Protein AF-A0A8T7G0D7-F1 (afdb_monomer)

Foldseek 3Di:
DAWEWEWEDDQFKIWIWIQDPVGIDIDMAGLPDDPPPPDPDDPDPDPCPDPVNVVVVVVVVVVSVVSNVVRVVVVVVVVPPHPYYHYHYDDPDPDDPPPDPDDDPDPPPDDDDDDDDDDD

Secondary structure (DSSP, 8-state):
---EEEEEE-SSEEEEEEEETTEEEEEEEE----S----TT-SS---TT-HHHHHHHHHHHHHHHHHHHHHHHHHHHHHTT-SEEEEE-----SS------PPPS---------------

Sequence (120 aa):
MTKRIGLWIDHKRAVILTMSERGEAMQTIESGIDRHISYRGATRPRTPYSPQYQKGDDQLDKQFNGLLKKYYSEIMSHLRGADAILIFGPRRGEGGVEETPRPPEGVRSNRGHRIRRPDD

pLDDT: mean 71.84, std 21.41, range [38.25, 97.81]

Mean predicted aligned error: 16.07 Å

Nearest PDB structures (foldseek):
  8hku-assembly1_ARF1  TM=5.693E-01  e=1.803E-02  Sulfolobus acidocaldarius DSM 639
  8v9k-assembly1_z  TM=5.383E-01  e=3.681E-02  Mycobacterium tuberculosis H37Rv
  5l9w-assembly2_B  TM=8.233E-01  e=7.770E-01  Aromatoleum aromaticum EbN1
  6z1p-assembly1_Bc  TM=6.929E-01  e=6.396E-01  Tetrahymena thermophila SB210
  6f95-assembly1_A  TM=7.184E-01  e=7.282E-01  Bacillus subtilis

Radius of gyration: 28.8 Å; Cα contacts (8 Å, |Δi|>4): 108; chains: 1; bounding box: 58×61×85 Å

Structure (mmCIF, N/CA/C/O backbone):
data_AF-A0A8T7G0D7-F1
#
_entry.id   AF-A0A8T7G0D7-F1
#
loop_
_atom_site.group_PDB
_atom_site.id
_atom_site.type_symbol
_atom_site.label_atom_id
_atom_site.label_alt_id
_atom_site.label_comp_id
_atom_site.label_asym_id
_atom_site.label_entity_id
_atom_site.label_seq_id
_atom_site.pdbx_PDB_ins_code
_atom_site.Cartn_x
_atom_site.Cartn_y
_atom_site.Cartn_z
_atom_site.occupancy
_atom_site.B_iso_or_equiv
_atom_site.auth_seq_id
_atom_site.auth_comp_id
_atom_site.auth_asym_id
_atom_site.auth_atom_id
_atom_site.pdbx_PDB_model_num
ATOM 1 N N . MET A 1 1 ? -12.434 -3.936 18.765 1.00 76.19 1 MET A N 1
ATOM 2 C CA . MET A 1 1 ? -12.132 -2.634 18.138 1.00 76.19 1 MET A CA 1
ATOM 3 C C . MET A 1 1 ? -12.229 -2.827 16.648 1.00 76.19 1 MET A C 1
ATOM 5 O O . MET A 1 1 ? -11.516 -3.682 16.142 1.00 76.19 1 MET A O 1
ATOM 9 N N . THR A 1 2 ? -13.113 -2.097 15.976 1.00 89.38 2 THR A N 1
ATOM 10 C CA . THR A 1 2 ? -13.281 -2.242 14.524 1.00 89.38 2 THR A CA 1
ATOM 11 C C . THR A 1 2 ? -12.270 -1.387 13.764 1.00 89.38 2 THR A C 1
ATOM 13 O O . THR A 1 2 ? -12.263 -0.163 13.911 1.00 89.38 2 THR A O 1
ATOM 16 N N . LYS A 1 3 ? -11.443 -2.021 12.934 1.00 94.00 3 LYS A N 1
ATOM 17 C CA . LYS A 1 3 ? -10.494 -1.410 12.002 1.00 94.00 3 LYS A CA 1
ATOM 18 C C . LYS A 1 3 ? -10.973 -1.657 10.572 1.00 94.00 3 LYS A C 1
ATOM 20 O O . LYS A 1 3 ? -10.958 -2.787 10.086 1.00 94.00 3 LYS A O 1
ATOM 25 N N . ARG A 1 4 ? -11.367 -0.592 9.876 1.00 96.81 4 ARG A N 1
ATOM 26 C CA . ARG A 1 4 ? -11.765 -0.637 8.460 1.00 96.81 4 ARG A CA 1
ATOM 27 C C . ARG A 1 4 ? -10.702 0.040 7.615 1.00 96.81 4 ARG A C 1
ATOM 29 O O . ARG A 1 4 ? -10.154 1.060 8.029 1.00 96.81 4 ARG A O 1
ATOM 36 N N . ILE A 1 5 ? -10.409 -0.513 6.446 1.00 97.81 5 ILE A N 1
ATOM 37 C CA . ILE A 1 5 ? -9.416 0.058 5.537 1.00 97.81 5 ILE A CA 1
ATOM 38 C C . ILE A 1 5 ? -10.029 0.293 4.157 1.00 97.81 5 ILE A C 1
ATOM 40 O O . ILE A 1 5 ? -10.653 -0.599 3.591 1.00 97.81 5 ILE A O 1
ATOM 44 N N . GLY A 1 6 ? -9.818 1.481 3.601 1.00 97.19 6 GLY A N 1
ATOM 45 C CA . GLY A 1 6 ? -9.959 1.757 2.176 1.00 97.19 6 GLY A CA 1
ATOM 46 C C . GLY A 1 6 ? -8.592 1.718 1.498 1.00 97.19 6 GLY A C 1
ATOM 47 O O . GLY A 1 6 ? -7.654 2.358 1.964 1.00 97.19 6 GLY A O 1
ATOM 48 N N . LEU A 1 7 ? -8.474 0.981 0.401 1.00 97.19 7 LEU A N 1
ATOM 49 C CA . LEU A 1 7 ? -7.285 0.892 -0.438 1.00 97.19 7 LEU A CA 1
ATOM 50 C C . LEU A 1 7 ? -7.639 1.357 -1.852 1.00 97.19 7 LEU A C 1
ATOM 52 O O . LEU A 1 7 ? -8.333 0.646 -2.580 1.00 97.19 7 LEU A O 1
ATOM 56 N N . TRP A 1 8 ? -7.119 2.516 -2.251 1.00 96.44 8 TRP A N 1
ATOM 57 C CA . TRP A 1 8 ? -7.019 2.892 -3.659 1.00 96.44 8 TRP A CA 1
ATOM 58 C C . TRP A 1 8 ? -5.666 2.425 -4.188 1.00 96.44 8 TRP A C 1
ATOM 60 O O . TRP A 1 8 ? -4.642 2.732 -3.581 1.00 96.44 8 TRP A O 1
ATOM 70 N N . ILE A 1 9 ? -5.626 1.696 -5.298 1.00 93.31 9 ILE A N 1
ATOM 71 C CA . ILE A 1 9 ? -4.375 1.175 -5.853 1.00 93.31 9 ILE A CA 1
ATOM 72 C C . ILE A 1 9 ? -4.338 1.279 -7.375 1.00 93.31 9 ILE A C 1
ATOM 74 O O . ILE A 1 9 ? -5.312 0.964 -8.058 1.00 93.31 9 ILE A O 1
ATOM 78 N N . ASP A 1 10 ? -3.190 1.676 -7.912 1.00 88.88 10 ASP A N 1
ATOM 79 C CA . ASP A 1 10 ? -2.849 1.510 -9.321 1.00 88.88 10 ASP A CA 1
ATOM 80 C C . ASP A 1 10 ? -1.450 0.878 -9.472 1.00 88.88 10 ASP A C 1
ATOM 82 O O . ASP A 1 10 ? -0.878 0.342 -8.525 1.00 88.88 10 ASP A O 1
ATOM 86 N N . HIS A 1 11 ? -0.898 0.882 -10.687 1.00 83.00 11 HIS A N 1
ATOM 87 C CA . HIS A 1 11 ? 0.446 0.346 -10.935 1.00 83.00 11 HIS A CA 1
ATOM 88 C C . HIS A 1 11 ? 1.581 1.236 -10.413 1.00 83.00 11 HIS A C 1
ATOM 90 O O . HIS A 1 11 ? 2.722 0.786 -10.370 1.00 83.00 11 HIS A O 1
ATOM 96 N N . LYS A 1 12 ? 1.302 2.504 -10.103 1.00 86.56 12 LYS A N 1
ATOM 97 C CA . LYS A 1 12 ? 2.296 3.505 -9.718 1.00 86.56 12 LYS A CA 1
ATOM 98 C C . LYS A 1 12 ? 2.318 3.733 -8.215 1.00 86.56 12 LYS A C 1
ATOM 100 O O . LYS A 1 12 ? 3.408 3.889 -7.674 1.00 86.56 12 LYS A O 1
ATOM 105 N N . ARG A 1 13 ? 1.164 3.746 -7.553 1.00 92.81 13 ARG A N 1
ATOM 106 C CA . ARG A 1 13 ? 1.024 4.066 -6.134 1.00 92.81 13 ARG A CA 1
ATOM 107 C C . ARG A 1 13 ? -0.274 3.524 -5.539 1.00 92.81 13 ARG A C 1
ATOM 109 O O . ARG A 1 13 ? -1.262 3.275 -6.227 1.00 92.81 13 ARG A O 1
ATOM 116 N N . ALA A 1 14 ? -0.263 3.365 -4.222 1.00 96.44 14 ALA A N 1
ATOM 117 C CA . ALA A 1 14 ? -1.415 2.985 -3.420 1.00 96.44 14 ALA A CA 1
ATOM 118 C C . ALA A 1 14 ? -1.667 4.044 -2.354 1.00 96.44 14 ALA A C 1
ATOM 120 O O . ALA A 1 14 ? -0.725 4.544 -1.746 1.00 96.44 14 ALA A O 1
ATOM 121 N N . VAL A 1 15 ? -2.934 4.348 -2.102 1.00 97.12 15 VAL A N 1
ATOM 122 C CA . VAL A 1 15 ? -3.382 5.197 -1.001 1.00 97.12 15 VAL A CA 1
ATOM 123 C C . VAL A 1 15 ? -4.219 4.341 -0.061 1.00 97.12 15 VAL A C 1
ATOM 125 O O . VAL A 1 15 ? -5.193 3.713 -0.478 1.00 97.12 15 VAL A O 1
ATOM 128 N N . ILE A 1 16 ? -3.826 4.310 1.206 1.00 97.44 16 ILE A N 1
ATOM 129 C CA . ILE A 1 16 ? -4.453 3.522 2.263 1.00 97.44 16 ILE A CA 1
ATOM 130 C C . ILE A 1 16 ? -5.089 4.484 3.257 1.00 97.44 16 ILE A C 1
ATOM 132 O O . ILE A 1 16 ? -4.390 5.281 3.877 1.00 97.44 16 ILE A O 1
ATOM 136 N N . LEU A 1 17 ? -6.402 4.384 3.433 1.00 96.88 17 LEU A N 1
ATOM 137 C CA . LEU A 1 17 ? -7.171 5.069 4.465 1.00 96.88 17 LEU A CA 1
ATOM 138 C C . LEU A 1 17 ? -7.551 4.054 5.544 1.00 96.88 17 LEU A C 1
ATOM 140 O O . LEU A 1 17 ? -8.247 3.087 5.260 1.00 96.88 17 LEU A O 1
ATOM 144 N N . THR A 1 18 ? -7.119 4.264 6.781 1.00 96.25 18 THR A N 1
ATOM 145 C CA . THR A 1 18 ? -7.502 3.443 7.936 1.00 96.25 18 THR A CA 1
ATOM 146 C C . THR A 1 18 ? -8.484 4.215 8.800 1.00 96.25 18 THR A C 1
ATOM 148 O O . THR A 1 18 ? -8.170 5.318 9.233 1.00 96.25 18 THR A O 1
ATOM 151 N N . MET A 1 19 ? -9.637 3.617 9.090 1.00 94.56 19 MET A N 1
ATOM 152 C CA . MET A 1 19 ? -10.648 4.145 10.004 1.00 94.56 19 MET A CA 1
ATOM 153 C C . MET A 1 19 ? -10.744 3.241 11.234 1.00 94.56 19 MET A C 1
ATOM 155 O O . MET A 1 19 ? -10.941 2.026 11.116 1.00 94.56 19 MET A O 1
ATOM 159 N N . SER A 1 20 ? -10.607 3.832 12.417 1.00 92.12 20 SER A N 1
ATOM 160 C CA . SER A 1 20 ? -10.724 3.136 13.700 1.00 92.12 20 SER A CA 1
ATOM 161 C C . SER A 1 20 ? -11.388 4.028 14.748 1.00 92.12 20 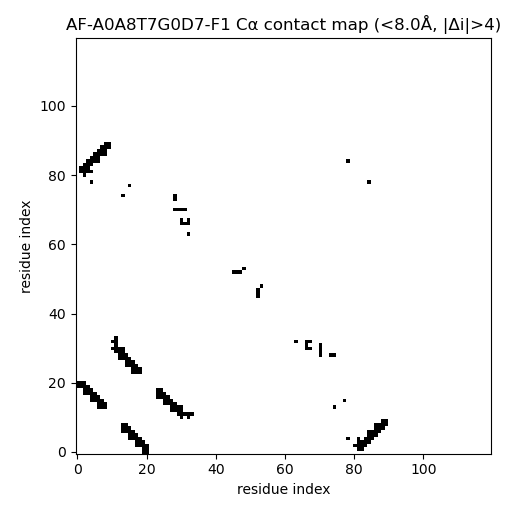SER A C 1
ATOM 163 O O . SER A 1 20 ? -11.527 5.231 14.551 1.00 92.12 20 SER A O 1
ATOM 165 N N . GLU A 1 21 ? -11.722 3.462 15.907 1.00 86.75 21 GLU A N 1
ATOM 166 C CA . GLU A 1 21 ? -12.217 4.226 17.066 1.00 86.75 21 GLU A CA 1
ATOM 167 C C . GLU A 1 21 ? -11.223 5.299 17.555 1.00 86.75 21 GLU A C 1
ATOM 169 O O . GLU A 1 21 ? -11.618 6.248 18.224 1.00 86.75 21 GLU A O 1
ATOM 174 N N . ARG A 1 22 ? -9.932 5.175 17.210 1.00 84.56 22 ARG A N 1
ATOM 175 C CA . ARG A 1 22 ? -8.883 6.155 17.544 1.00 84.56 22 ARG A CA 1
ATOM 176 C C . ARG A 1 22 ? -8.755 7.285 16.516 1.00 84.56 22 ARG A C 1
ATOM 178 O O . ARG A 1 22 ? -7.900 8.149 16.685 1.00 84.56 22 ARG A O 1
ATOM 185 N N . GLY A 1 23 ? -9.572 7.265 15.464 1.00 89.19 23 GLY A N 1
ATOM 186 C CA . GLY A 1 23 ?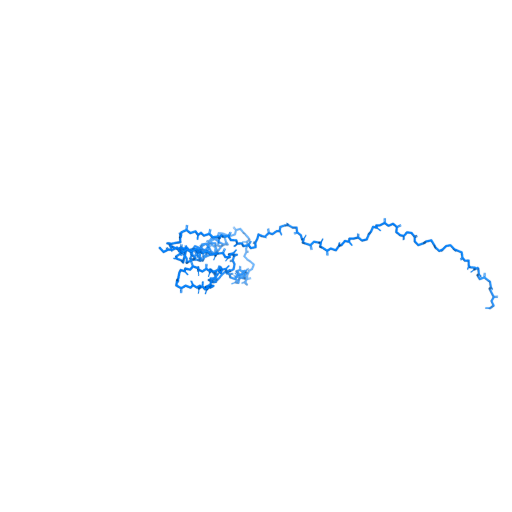 -9.551 8.230 14.370 1.00 89.19 23 GLY A CA 1
ATOM 187 C C . GLY A 1 23 ? -9.124 7.627 13.032 1.00 89.19 23 GLY A C 1
ATOM 188 O O . GLY A 1 23 ? -9.092 6.402 12.846 1.00 89.19 23 GLY A O 1
ATOM 189 N N . GLU A 1 24 ? -8.811 8.525 12.101 1.00 92.75 24 GLU A N 1
ATOM 190 C CA . GLU A 1 24 ? -8.494 8.222 10.708 1.00 92.75 24 GLU A CA 1
ATOM 191 C C . GLU A 1 24 ? -7.013 8.476 10.407 1.00 92.75 24 GLU A C 1
ATOM 193 O O . GLU A 1 24 ? -6.417 9.432 10.903 1.00 92.75 24 GLU A O 1
ATOM 198 N N . ALA A 1 25 ? -6.413 7.625 9.576 1.00 94.25 25 ALA A N 1
ATOM 199 C CA . ALA A 1 25 ? -5.044 7.790 9.098 1.00 94.25 25 ALA A CA 1
ATOM 200 C C . ALA A 1 25 ? -4.969 7.505 7.597 1.00 94.25 25 ALA A C 1
ATOM 202 O O . ALA A 1 25 ? -5.517 6.506 7.133 1.00 94.25 25 ALA A O 1
ATOM 203 N N . MET A 1 26 ? -4.257 8.349 6.849 1.00 95.62 26 MET A N 1
ATOM 204 C CA . MET A 1 26 ? -4.015 8.161 5.419 1.00 95.62 26 MET A CA 1
ATOM 205 C C . MET A 1 26 ? -2.519 8.003 5.144 1.00 95.62 26 MET A C 1
ATOM 207 O O . MET A 1 26 ? -1.701 8.757 5.668 1.00 95.62 26 MET A O 1
ATOM 211 N N . GLN A 1 27 ? -2.160 7.024 4.317 1.00 96.31 27 GLN A N 1
ATOM 212 C CA . GLN A 1 27 ? -0.784 6.733 3.914 1.00 96.31 27 GLN A CA 1
ATOM 213 C C . GLN A 1 27 ? -0.721 6.519 2.404 1.00 96.31 27 GLN A C 1
ATOM 215 O O . GLN A 1 27 ? -1.651 5.973 1.816 1.00 96.31 27 GLN A O 1
ATOM 220 N N . THR A 1 28 ? 0.377 6.938 1.777 1.00 96.88 28 THR A N 1
ATOM 221 C CA . THR A 1 28 ? 0.644 6.682 0.355 1.00 96.88 28 THR A CA 1
ATOM 222 C C . THR A 1 28 ? 1.901 5.837 0.226 1.00 96.88 28 THR A C 1
ATOM 224 O O . THR A 1 28 ? 2.909 6.141 0.858 1.00 96.88 28 THR A O 1
ATOM 227 N N . ILE A 1 29 ? 1.830 4.788 -0.587 1.00 94.75 29 ILE A N 1
ATOM 228 C CA . ILE A 1 29 ? 2.941 3.892 -0.906 1.00 94.75 29 ILE A CA 1
ATOM 229 C C . ILE A 1 29 ? 3.209 4.020 -2.401 1.00 94.75 29 ILE A C 1
ATOM 231 O O . ILE A 1 29 ? 2.334 3.729 -3.217 1.00 94.75 29 ILE A O 1
ATOM 235 N N . GLU A 1 30 ? 4.414 4.442 -2.764 1.00 93.06 30 GLU A N 1
ATOM 236 C CA . GLU A 1 30 ? 4.867 4.509 -4.154 1.00 93.06 30 GLU A CA 1
ATOM 237 C C . GLU A 1 30 ? 5.437 3.150 -4.586 1.00 93.06 30 GLU A C 1
ATOM 239 O O . GLU A 1 30 ? 6.185 2.510 -3.847 1.00 93.06 30 GLU A O 1
ATOM 244 N N . SER A 1 31 ? 5.122 2.705 -5.802 1.00 87.56 31 SER A N 1
ATOM 245 C CA . SER A 1 31 ? 5.649 1.445 -6.354 1.00 87.56 31 SER A CA 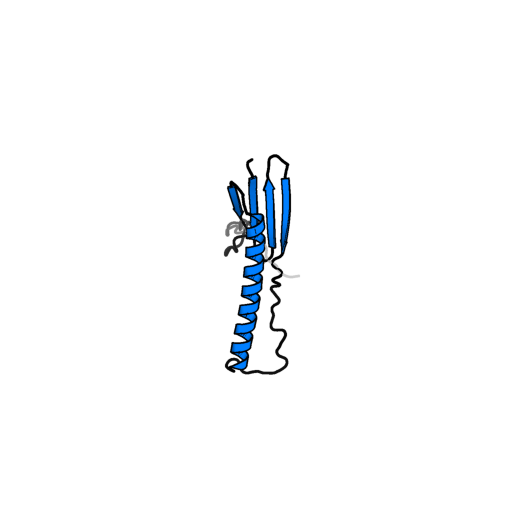1
ATOM 246 C C . SER A 1 31 ? 7.145 1.504 -6.666 1.00 87.56 31 SER A C 1
ATOM 248 O O . SER A 1 31 ? 7.802 0.468 -6.746 1.00 87.56 31 SER A O 1
ATOM 250 N N . GLY A 1 32 ? 7.681 2.710 -6.890 1.00 82.44 32 GLY A N 1
ATOM 251 C CA . GLY A 1 32 ? 9.037 2.909 -7.407 1.00 82.44 32 GLY A CA 1
ATOM 252 C C . GLY A 1 32 ? 9.230 2.404 -8.843 1.00 82.44 32 GLY A C 1
ATOM 253 O O . GLY A 1 32 ? 10.359 2.354 -9.327 1.00 82.44 32 GLY A O 1
ATOM 254 N N . ILE A 1 33 ? 8.147 2.026 -9.529 1.00 79.62 33 ILE A N 1
ATOM 255 C CA . ILE A 1 33 ? 8.165 1.553 -10.909 1.00 79.62 33 ILE A CA 1
ATOM 256 C C . ILE A 1 33 ? 7.978 2.765 -11.820 1.00 79.62 33 ILE A C 1
ATOM 258 O O . ILE A 1 33 ? 6.856 3.204 -12.086 1.00 79.62 33 ILE A O 1
ATOM 262 N N . ASP A 1 34 ? 9.084 3.319 -12.312 1.00 63.44 34 ASP A N 1
ATOM 263 C CA . ASP A 1 34 ? 9.015 4.262 -13.422 1.00 63.44 34 ASP A CA 1
ATOM 264 C C . ASP A 1 34 ? 8.756 3.483 -14.721 1.00 63.44 34 ASP A C 1
ATOM 266 O O . ASP A 1 34 ? 9.390 2.462 -14.993 1.00 63.44 34 ASP A O 1
ATOM 270 N N . ARG A 1 35 ? 7.828 3.964 -15.557 1.00 55.78 35 ARG A N 1
ATOM 271 C CA . ARG A 1 35 ? 7.586 3.372 -16.888 1.00 55.78 35 ARG A CA 1
ATOM 272 C C . ARG A 1 35 ? 8.830 3.470 -17.780 1.00 55.78 35 ARG A C 1
ATOM 274 O O . ARG A 1 35 ? 8.908 2.764 -18.778 1.00 55.78 35 ARG A O 1
ATOM 281 N N . HIS A 1 36 ? 9.795 4.313 -17.410 1.00 47.53 36 HIS A N 1
ATOM 282 C CA . HIS A 1 36 ? 11.103 4.466 -18.039 1.00 47.53 36 HIS A CA 1
ATOM 283 C C . HIS A 1 36 ? 12.131 3.392 -17.632 1.00 47.53 36 HIS A C 1
ATOM 285 O O . HIS A 1 36 ? 13.325 3.674 -17.537 1.00 47.53 36 HIS A O 1
ATOM 291 N N . ILE A 1 37 ? 11.739 2.116 -17.594 1.00 47.88 37 ILE A N 1
ATOM 292 C CA . ILE A 1 37 ? 12.680 1.034 -17.955 1.00 47.88 37 ILE A CA 1
ATOM 293 C C . ILE A 1 37 ? 12.839 1.014 -19.493 1.00 47.88 37 ILE A C 1
ATOM 295 O O . ILE A 1 37 ? 12.847 -0.021 -20.150 1.00 47.88 37 ILE A O 1
ATOM 299 N N . SER A 1 38 ? 12.929 2.200 -20.099 1.00 43.91 38 SER A N 1
ATOM 300 C CA . SER A 1 38 ? 13.254 2.390 -21.502 1.00 43.91 38 SER A CA 1
ATOM 301 C C . SER A 1 38 ? 14.741 2.131 -21.639 1.00 43.91 38 SER A C 1
ATOM 303 O O . SER A 1 38 ? 15.536 3.043 -21.435 1.00 43.91 38 SER A O 1
ATOM 305 N N . TYR A 1 39 ? 15.102 0.879 -21.922 1.00 43.28 39 TYR A N 1
ATOM 306 C CA . TYR A 1 39 ? 16.252 0.493 -22.744 1.00 43.28 39 TYR A CA 1
ATOM 307 C C . TYR A 1 39 ? 17.457 1.456 -22.681 1.00 43.28 39 TYR A C 1
ATOM 309 O O . TYR A 1 39 ? 17.923 1.981 -23.692 1.00 43.28 39 TYR A O 1
ATOM 317 N N . ARG A 1 40 ? 17.985 1.745 -21.486 1.00 40.97 40 ARG A N 1
ATOM 318 C CA . ARG A 1 40 ? 19.156 2.620 -21.3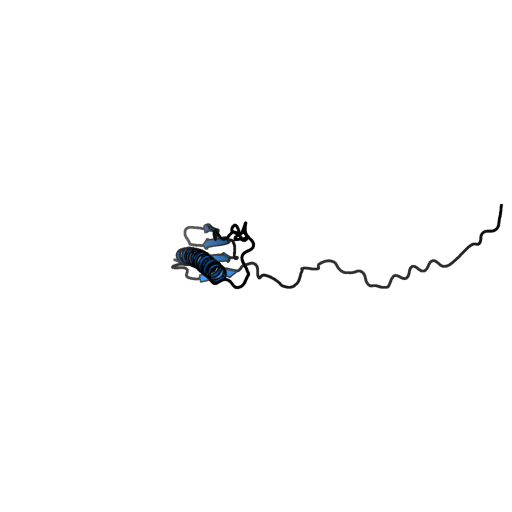43 1.00 40.97 40 ARG A CA 1
ATOM 319 C C . ARG A 1 40 ? 20.407 1.754 -21.412 1.00 40.97 40 ARG A C 1
ATOM 321 O O . ARG A 1 40 ? 21.089 1.548 -20.417 1.00 40.97 40 ARG A O 1
ATOM 328 N N . GLY A 1 41 ? 20.651 1.168 -22.586 1.00 43.16 41 GLY A N 1
ATOM 329 C CA . GLY A 1 41 ? 21.711 0.170 -22.720 1.00 43.16 41 GLY A CA 1
ATOM 330 C C . GLY A 1 41 ? 22.165 -0.246 -24.118 1.00 43.16 41 GLY A C 1
ATOM 331 O O . GLY A 1 41 ? 22.986 -1.156 -24.188 1.00 43.16 41 GLY A O 1
ATOM 332 N N . ALA A 1 42 ? 21.727 0.371 -25.223 1.00 41.25 42 ALA A N 1
ATOM 333 C CA . ALA A 1 42 ? 22.310 0.034 -26.529 1.00 41.25 42 ALA A CA 1
ATOM 334 C C . ALA A 1 42 ? 22.733 1.245 -27.357 1.00 41.25 42 ALA A C 1
ATOM 336 O O . ALA A 1 42 ? 22.145 1.581 -28.379 1.00 41.25 42 ALA A O 1
ATOM 337 N N . THR A 1 43 ? 23.887 1.795 -26.993 1.00 45.69 43 THR A N 1
ATOM 338 C CA . THR A 1 43 ? 24.837 2.244 -28.013 1.00 45.69 43 THR A CA 1
ATOM 339 C C . THR A 1 43 ? 25.597 1.009 -28.497 1.00 45.69 43 THR A C 1
ATOM 341 O O . THR A 1 43 ? 26.671 0.711 -27.980 1.00 45.69 43 THR A O 1
ATOM 344 N N . ARG A 1 44 ? 24.987 0.229 -29.399 1.00 49.09 44 ARG A N 1
ATOM 345 C CA . ARG A 1 44 ? 25.614 -0.671 -30.398 1.00 49.09 44 ARG A CA 1
ATOM 346 C C . ARG A 1 44 ? 24.518 -1.521 -31.059 1.00 49.09 44 ARG A C 1
ATOM 348 O O . ARG A 1 44 ? 23.652 -2.014 -30.337 1.00 49.09 44 ARG A O 1
ATOM 355 N N . PRO A 1 45 ? 24.558 -1.740 -32.386 1.00 43.03 45 PRO A N 1
ATOM 356 C CA . PRO A 1 45 ? 23.591 -2.587 -33.076 1.00 43.03 45 PRO A CA 1
ATOM 357 C C . PRO A 1 45 ? 23.833 -4.042 -32.654 1.00 43.03 45 PRO A C 1
ATOM 359 O O . PRO A 1 45 ? 24.692 -4.730 -33.198 1.00 43.03 45 PRO A O 1
ATOM 362 N N . ARG A 1 46 ? 23.140 -4.498 -31.609 1.00 48.00 46 ARG A N 1
ATOM 363 C CA . ARG A 1 46 ? 23.152 -5.897 -31.175 1.00 48.00 46 ARG A CA 1
ATOM 364 C C . ARG A 1 46 ? 21.915 -6.577 -31.738 1.00 48.00 46 ARG A C 1
ATOM 366 O O . ARG A 1 46 ? 20.808 -6.070 -31.610 1.00 48.00 46 ARG A O 1
ATOM 373 N N . THR A 1 47 ? 22.137 -7.693 -32.419 1.00 51.41 47 THR A N 1
ATOM 374 C CA . THR A 1 47 ? 21.108 -8.431 -33.146 1.00 51.41 47 THR A CA 1
ATOM 375 C C . THR A 1 47 ? 20.005 -8.920 -32.188 1.00 51.41 47 THR A C 1
ATOM 377 O O . THR A 1 47 ? 20.340 -9.469 -31.134 1.00 51.41 47 THR A O 1
ATOM 380 N N . PRO A 1 48 ? 18.710 -8.791 -32.545 1.00 48.97 48 PRO A N 1
ATOM 381 C CA . PRO A 1 48 ? 17.562 -9.123 -31.680 1.00 48.97 48 PRO A CA 1
ATOM 382 C C . PRO A 1 48 ? 17.455 -10.589 -31.214 1.00 48.97 48 PRO A C 1
ATOM 384 O O . PRO A 1 48 ? 16.545 -10.932 -30.474 1.00 48.97 48 PRO A O 1
ATOM 387 N N . TYR A 1 49 ? 18.362 -11.466 -31.652 1.00 49.09 49 TYR A N 1
ATOM 388 C CA . TYR A 1 49 ? 18.352 -12.909 -31.377 1.00 49.09 49 TYR A CA 1
ATOM 389 C C . TYR A 1 49 ? 19.639 -13.412 -30.703 1.00 49.09 49 TYR A C 1
ATOM 391 O O . TYR A 1 49 ? 19.895 -14.613 -30.646 1.00 49.09 49 TYR A O 1
ATOM 399 N N . SER A 1 50 ? 20.480 -12.512 -30.189 1.00 50.94 50 SER A N 1
ATOM 400 C CA . SER A 1 50 ? 21.680 -12.921 -29.453 1.00 50.94 50 SER A CA 1
ATOM 401 C C . SER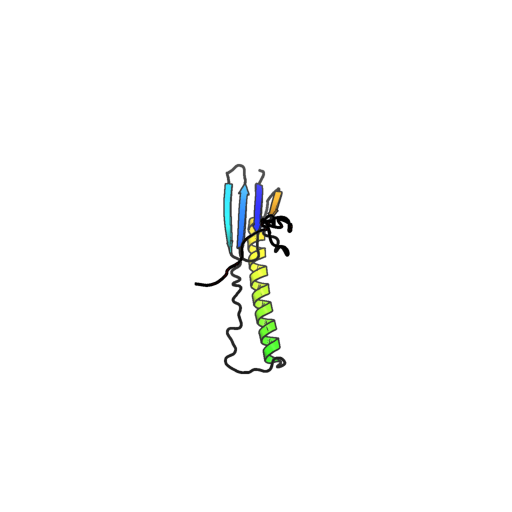 A 1 50 ? 21.325 -13.437 -28.044 1.00 50.94 50 SER A C 1
ATOM 403 O O . SER A 1 50 ? 20.552 -12.784 -27.346 1.00 50.94 50 SER A O 1
ATOM 405 N N . PRO A 1 51 ? 21.961 -14.510 -27.532 1.00 53.78 51 PRO A N 1
ATOM 406 C CA . PRO A 1 51 ? 21.762 -14.995 -26.155 1.00 53.78 51 PRO A CA 1
ATOM 407 C C . PRO A 1 51 ? 22.025 -13.941 -25.062 1.00 53.78 51 PRO A C 1
ATOM 409 O O . PRO A 1 51 ? 21.513 -14.035 -23.952 1.00 53.78 51 PRO A O 1
ATOM 412 N N . GLN A 1 52 ? 22.838 -12.923 -25.366 1.00 52.16 52 GLN A N 1
ATOM 413 C CA . GLN A 1 52 ? 23.086 -11.774 -24.485 1.00 52.16 52 GLN A CA 1
ATOM 414 C C . GLN A 1 52 ? 21.889 -10.811 -24.399 1.00 52.16 52 GLN A C 1
ATOM 416 O O . GLN A 1 52 ? 21.744 -10.150 -23.378 1.00 52.16 52 GLN A O 1
ATOM 421 N N . TYR A 1 53 ? 21.048 -10.745 -25.438 1.00 50.53 53 TYR A N 1
ATOM 422 C CA . TYR A 1 53 ? 19.818 -9.948 -25.465 1.00 50.53 53 TYR A CA 1
ATOM 423 C C . TYR A 1 53 ? 18.752 -10.594 -24.567 1.00 50.53 53 TYR A C 1
ATOM 425 O O . TYR A 1 53 ? 18.299 -9.966 -23.619 1.00 50.53 53 TYR A O 1
ATOM 433 N N . GLN A 1 54 ? 18.492 -11.896 -24.750 1.00 53.47 54 GLN A N 1
ATOM 434 C CA . GLN A 1 54 ? 17.559 -12.663 -23.906 1.00 53.47 54 GLN A CA 1
ATOM 435 C C . GLN A 1 54 ? 17.945 -12.635 -22.417 1.00 53.47 54 GLN A C 1
ATOM 437 O O . GLN A 1 54 ? 17.102 -12.401 -21.563 1.00 53.47 54 GLN A O 1
ATOM 442 N N . LYS A 1 55 ? 19.239 -12.779 -22.088 1.00 56.28 55 LYS A N 1
ATOM 443 C CA . LYS A 1 55 ? 19.711 -12.663 -20.694 1.00 56.28 55 LYS A CA 1
ATOM 444 C C . LYS A 1 55 ? 19.522 -11.264 -20.094 1.00 56.28 55 LYS A C 1
ATOM 446 O O . LYS A 1 55 ? 19.375 -11.150 -18.879 1.00 56.28 55 LYS A O 1
ATOM 451 N N . GLY A 1 56 ? 19.598 -10.215 -20.916 1.00 60.38 56 GLY A N 1
ATOM 452 C CA . GLY A 1 56 ? 19.344 -8.838 -20.493 1.00 60.38 56 GLY A CA 1
ATOM 453 C C . GLY A 1 56 ? 17.871 -8.626 -20.156 1.00 60.38 56 GLY A C 1
ATOM 454 O O . GLY A 1 56 ? 17.568 -8.111 -19.081 1.00 60.38 56 GLY A O 1
ATOM 455 N N . ASP A 1 57 ? 16.984 -9.113 -21.022 1.00 59.16 57 ASP A N 1
ATOM 456 C CA . ASP A 1 57 ? 15.533 -9.071 -20.826 1.00 59.16 57 ASP A CA 1
ATOM 457 C C . ASP A 1 57 ? 15.115 -9.872 -19.579 1.00 59.16 57 ASP A C 1
ATOM 459 O O . ASP A 1 57 ? 14.474 -9.322 -18.684 1.00 59.16 57 ASP A O 1
ATOM 463 N N . ASP A 1 58 ? 15.610 -11.107 -19.415 1.00 66.00 58 ASP A N 1
ATOM 464 C CA . ASP A 1 58 ? 15.335 -11.944 -18.234 1.00 66.00 58 ASP A CA 1
ATOM 465 C C . ASP A 1 58 ? 15.735 -11.263 -16.912 1.00 66.00 58 ASP A C 1
ATOM 467 O O . ASP A 1 58 ? 15.112 -11.462 -15.862 1.00 66.00 58 ASP A O 1
ATOM 471 N N . GLN A 1 59 ? 16.831 -10.499 -16.922 1.00 68.56 59 GLN A N 1
ATOM 472 C CA . GLN A 1 59 ? 17.333 -9.814 -15.735 1.00 68.56 59 GLN A CA 1
ATOM 473 C C . GLN A 1 59 ? 16.498 -8.572 -15.402 1.00 68.56 59 GLN A C 1
ATOM 475 O O . GLN A 1 59 ? 16.259 -8.307 -14.218 1.00 68.56 59 GLN A O 1
ATOM 480 N N . LEU A 1 60 ? 16.041 -7.838 -16.419 1.00 68.00 60 LEU A N 1
ATOM 481 C CA . LEU A 1 60 ? 15.130 -6.703 -16.263 1.00 68.00 60 LEU A CA 1
ATOM 482 C C . LEU A 1 60 ? 13.763 -7.168 -15.753 1.00 68.00 60 LEU A C 1
ATOM 484 O O . LEU A 1 60 ? 13.250 -6.600 -14.787 1.00 68.00 60 LEU A O 1
ATOM 488 N N . ASP A 1 61 ? 13.237 -8.261 -16.301 1.00 72.50 61 ASP A N 1
ATOM 489 C CA . ASP A 1 61 ? 11.974 -8.860 -1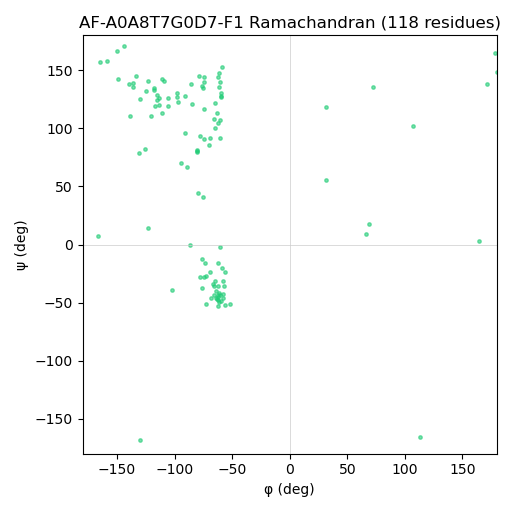5.865 1.00 72.50 61 ASP A CA 1
ATOM 490 C C . ASP A 1 61 ? 12.037 -9.317 -14.403 1.00 72.50 61 ASP A C 1
ATOM 492 O O . ASP A 1 61 ? 11.119 -9.071 -13.616 1.00 72.50 61 ASP A O 1
ATOM 496 N N . LYS A 1 62 ? 13.149 -9.932 -13.982 1.00 78.88 62 LYS A N 1
ATOM 497 C CA . LYS A 1 62 ? 13.368 -10.307 -12.573 1.00 78.88 62 LYS A CA 1
ATOM 498 C C . LYS A 1 62 ? 13.400 -9.095 -11.647 1.00 78.88 62 LYS A C 1
ATOM 500 O O . LYS A 1 62 ? 12.812 -9.148 -10.566 1.00 78.88 62 LYS A O 1
ATOM 505 N N . GLN A 1 63 ? 14.082 -8.021 -12.044 1.00 77.94 63 GLN A N 1
ATOM 506 C CA . GLN A 1 63 ? 14.139 -6.787 -11.255 1.00 77.94 63 GLN A CA 1
ATOM 507 C C . GLN A 1 63 ? 12.754 -6.144 -11.137 1.00 77.94 63 GLN A C 1
ATOM 509 O O . GLN A 1 63 ? 12.329 -5.810 -10.030 1.00 77.94 63 GLN A O 1
ATOM 514 N N . PHE A 1 64 ? 12.023 -6.050 -12.247 1.00 78.56 64 PHE A N 1
ATOM 515 C CA . PHE A 1 64 ? 10.661 -5.526 -12.292 1.00 78.56 64 PHE A CA 1
ATOM 516 C C . PHE A 1 64 ? 9.703 -6.329 -11.400 1.00 78.56 64 PHE A C 1
ATOM 518 O O . PHE A 1 64 ? 9.016 -5.764 -10.545 1.00 78.56 64 PHE A O 1
ATOM 525 N N . ASN A 1 65 ? 9.724 -7.659 -11.515 1.00 83.31 65 ASN A N 1
ATOM 526 C CA . ASN A 1 65 ? 8.930 -8.547 -10.666 1.00 83.31 65 ASN A CA 1
ATOM 527 C C . ASN A 1 65 ? 9.311 -8.425 -9.182 1.00 83.31 65 ASN A C 1
ATOM 529 O O . ASN A 1 65 ? 8.444 -8.488 -8.307 1.00 83.31 65 ASN A O 1
ATOM 533 N N . GLY A 1 66 ? 10.595 -8.214 -8.883 1.00 86.62 66 GLY A N 1
ATOM 534 C CA . GLY A 1 66 ? 11.077 -7.947 -7.529 1.00 86.62 66 GLY A CA 1
ATOM 535 C C . GLY A 1 66 ? 10.497 -6.661 -6.936 1.00 86.62 66 GLY A C 1
ATOM 536 O O . GLY A 1 66 ? 10.026 -6.676 -5.795 1.00 86.62 66 GLY A O 1
ATOM 537 N N . LEU A 1 67 ? 10.475 -5.572 -7.713 1.00 87.12 67 LEU A N 1
ATOM 538 C CA . LEU A 1 67 ? 9.886 -4.292 -7.302 1.00 87.12 67 LEU A CA 1
ATOM 539 C C . LEU A 1 67 ? 8.380 -4.418 -7.055 1.00 87.12 67 LEU A C 1
ATOM 541 O O . LEU A 1 67 ? 7.909 -4.024 -5.988 1.00 87.12 67 LEU A O 1
ATOM 545 N N . LEU A 1 68 ? 7.644 -5.053 -7.973 1.00 86.88 68 LEU A N 1
ATOM 546 C CA . LEU A 1 68 ? 6.214 -5.328 -7.791 1.00 86.88 68 LEU A CA 1
ATOM 547 C C . LEU A 1 68 ? 5.951 -6.146 -6.527 1.00 86.88 68 LEU A C 1
ATOM 549 O O . LEU A 1 68 ? 5.079 -5.804 -5.728 1.00 86.88 68 LEU A O 1
ATOM 553 N N . LYS A 1 69 ? 6.727 -7.212 -6.305 1.00 90.81 69 LYS A N 1
ATOM 554 C CA . LYS A 1 69 ? 6.579 -8.053 -5.114 1.00 90.81 69 LYS A CA 1
ATOM 555 C C . LYS A 1 69 ? 6.800 -7.253 -3.835 1.00 90.81 69 LYS A C 1
ATOM 557 O O . LYS A 1 69 ? 6.029 -7.418 -2.889 1.00 90.81 69 LYS A O 1
ATOM 562 N N . LYS A 1 70 ? 7.827 -6.399 -3.796 1.00 92.44 70 LYS A N 1
ATOM 563 C CA . LYS A 1 70 ? 8.095 -5.528 -2.645 1.00 92.44 70 LYS A CA 1
ATOM 564 C C . LYS A 1 70 ? 6.927 -4.572 -2.412 1.00 92.44 70 LYS A C 1
ATOM 566 O O . LYS A 1 70 ? 6.416 -4.523 -1.299 1.00 92.44 70 LYS A O 1
ATOM 571 N N . TYR A 1 71 ? 6.472 -3.903 -3.466 1.00 92.62 71 TYR A N 1
ATOM 572 C CA . TYR A 1 71 ? 5.367 -2.953 -3.417 1.00 92.62 71 TYR A CA 1
ATOM 573 C C . TYR A 1 71 ? 4.080 -3.579 -2.857 1.00 92.62 71 TYR A C 1
ATOM 575 O O . TYR A 1 71 ? 3.525 -3.093 -1.871 1.00 92.62 71 TYR A O 1
ATOM 583 N N . TYR A 1 72 ? 3.648 -4.720 -3.401 1.00 92.62 72 TYR A N 1
ATOM 584 C CA . TYR A 1 72 ? 2.463 -5.410 -2.885 1.00 92.62 72 TYR A CA 1
ATOM 585 C C . TYR A 1 72 ? 2.668 -5.963 -1.472 1.00 92.62 72 TYR A C 1
ATOM 587 O O . TYR A 1 72 ? 1.733 -5.959 -0.674 1.00 92.62 72 TYR A O 1
ATOM 595 N N . SER A 1 73 ? 3.878 -6.413 -1.130 1.00 95.31 73 SER A N 1
ATOM 596 C CA . SER A 1 73 ? 4.187 -6.877 0.231 1.00 95.31 73 SER A CA 1
ATOM 597 C C . SER A 1 73 ? 4.084 -5.754 1.258 1.00 95.31 73 SER A C 1
ATOM 599 O O . SER A 1 73 ? 3.559 -5.973 2.351 1.00 95.31 73 SER A O 1
ATOM 601 N N . GLU A 1 74 ? 4.546 -4.558 0.898 1.00 96.12 74 GLU A N 1
ATOM 602 C CA . GLU A 1 74 ? 4.428 -3.363 1.725 1.00 96.12 74 GLU A CA 1
ATOM 603 C C . GLU A 1 74 ? 2.955 -3.026 1.947 1.00 96.12 74 GLU A C 1
ATOM 605 O O . GLU A 1 74 ? 2.512 -3.024 3.094 1.00 96.12 74 GLU A O 1
ATOM 610 N N . ILE A 1 75 ? 2.157 -2.909 0.880 1.00 95.06 75 ILE A N 1
ATOM 611 C CA . ILE A 1 75 ? 0.703 -2.690 0.978 1.00 95.06 75 ILE A CA 1
ATOM 612 C C . ILE A 1 75 ? 0.051 -3.721 1.904 1.00 95.06 75 ILE A C 1
ATOM 614 O O . ILE A 1 75 ? -0.633 -3.350 2.857 1.00 95.06 75 ILE A O 1
ATOM 618 N N . MET A 1 76 ? 0.307 -5.015 1.684 1.00 95.00 76 MET A N 1
ATOM 619 C CA . MET A 1 76 ? -0.256 -6.091 2.506 1.00 95.00 76 MET A CA 1
ATOM 620 C C . MET A 1 76 ? 0.106 -5.957 3.988 1.00 95.00 76 MET A C 1
ATOM 622 O O . MET A 1 76 ? -0.690 -6.355 4.838 1.00 95.00 76 MET A O 1
ATOM 626 N N . SER A 1 77 ? 1.273 -5.401 4.327 1.00 96.38 77 SER A N 1
ATOM 627 C CA . SER A 1 77 ? 1.667 -5.180 5.723 1.00 96.38 77 SER A CA 1
ATOM 628 C C . SER A 1 77 ? 0.774 -4.152 6.432 1.00 96.38 77 SER A C 1
ATOM 630 O O . SER A 1 77 ? 0.408 -4.369 7.589 1.00 96.38 77 SER A O 1
ATOM 632 N N . HIS A 1 78 ? 0.324 -3.113 5.722 1.00 94.56 78 HIS A N 1
ATOM 633 C CA . HIS A 1 78 ? -0.591 -2.089 6.242 1.00 94.56 78 HIS A CA 1
ATOM 634 C C . HIS A 1 78 ? -2.034 -2.598 6.382 1.00 94.56 78 HIS A C 1
ATOM 636 O O . HIS A 1 78 ? -2.774 -2.155 7.267 1.00 94.56 78 HIS A O 1
ATOM 642 N N . LEU A 1 79 ? -2.421 -3.578 5.560 1.00 94.38 79 LEU A N 1
ATOM 643 C CA . LEU A 1 79 ? -3.759 -4.176 5.583 1.00 94.38 79 LEU A CA 1
ATOM 644 C C . LEU A 1 79 ? -3.988 -5.161 6.741 1.00 94.38 79 LEU A C 1
ATOM 646 O O . LEU A 1 79 ? -5.126 -5.556 7.000 1.00 94.38 79 LEU A O 1
ATOM 650 N N . ARG A 1 80 ? -2.931 -5.573 7.452 1.00 93.31 80 ARG A N 1
ATOM 651 C CA . ARG A 1 80 ? -3.035 -6.594 8.505 1.00 93.31 80 ARG A CA 1
ATOM 652 C C . ARG A 1 80 ? -3.971 -6.162 9.637 1.00 93.31 80 ARG A C 1
ATOM 654 O O . ARG A 1 80 ? -3.956 -5.010 10.083 1.00 93.31 80 ARG A O 1
ATOM 661 N N . GLY A 1 81 ? -4.763 -7.120 10.117 1.00 91.81 81 GLY A N 1
ATOM 662 C CA . GLY A 1 81 ? -5.686 -6.935 11.239 1.00 91.81 81 GLY A CA 1
ATOM 663 C C . GLY A 1 81 ? -6.874 -6.017 10.941 1.00 91.81 81 GLY A C 1
ATOM 664 O O . GLY A 1 81 ? -7.457 -5.485 11.877 1.00 91.81 81 GLY A O 1
ATOM 665 N N . ALA A 1 82 ? -7.188 -5.765 9.668 1.00 95.06 82 ALA A N 1
ATOM 666 C CA . ALA A 1 82 ? -8.430 -5.104 9.291 1.00 95.06 82 ALA A CA 1
ATOM 667 C C . ALA A 1 82 ? -9.606 -6.082 9.393 1.00 95.06 82 ALA A C 1
ATOM 669 O O . ALA A 1 82 ? -9.511 -7.212 8.917 1.00 95.06 82 ALA A O 1
ATOM 670 N N . ASP A 1 83 ? -10.719 -5.622 9.954 1.00 95.81 83 ASP A N 1
ATOM 671 C CA . ASP A 1 83 ? -11.974 -6.378 9.989 1.00 95.81 83 ASP A CA 1
ATOM 672 C C . ASP A 1 83 ? -12.702 -6.316 8.639 1.00 95.81 83 ASP A C 1
ATOM 674 O O . ASP A 1 83 ? -13.445 -7.224 8.278 1.00 95.81 83 ASP A O 1
ATOM 678 N N . ALA A 1 84 ? -12.487 -5.234 7.881 1.00 95.56 84 ALA A N 1
ATOM 679 C CA . ALA A 1 84 ? -13.013 -5.059 6.532 1.00 95.56 84 ALA A CA 1
ATOM 680 C C . ALA A 1 84 ? -12.074 -4.201 5.676 1.00 95.56 84 ALA A C 1
ATOM 682 O O . ALA A 1 84 ? -11.495 -3.222 6.160 1.00 95.56 84 ALA A O 1
ATOM 683 N N . ILE A 1 85 ? -11.959 -4.552 4.392 1.00 96.50 85 ILE A N 1
ATOM 684 C CA . ILE A 1 85 ? -11.129 -3.843 3.413 1.00 96.50 85 ILE A CA 1
ATOM 685 C C . ILE A 1 85 ? -11.966 -3.547 2.163 1.00 96.50 85 ILE A C 1
ATOM 687 O O . ILE A 1 85 ? -12.510 -4.465 1.553 1.00 96.50 85 ILE A O 1
ATOM 691 N N . LEU A 1 86 ? -12.035 -2.278 1.761 1.00 96.12 86 LEU A N 1
ATOM 692 C CA . LEU A 1 86 ? -12.538 -1.847 0.455 1.00 96.12 86 LEU A CA 1
ATOM 693 C C . LEU A 1 86 ? -11.347 -1.632 -0.480 1.00 96.12 86 LEU A C 1
ATOM 695 O O . LEU A 1 86 ? -10.482 -0.820 -0.172 1.00 96.12 86 LEU A O 1
ATOM 699 N N . ILE A 1 87 ? -11.308 -2.318 -1.622 1.00 94.00 87 ILE A N 1
ATOM 700 C CA . ILE A 1 87 ? -10.236 -2.184 -2.619 1.00 94.00 87 ILE A CA 1
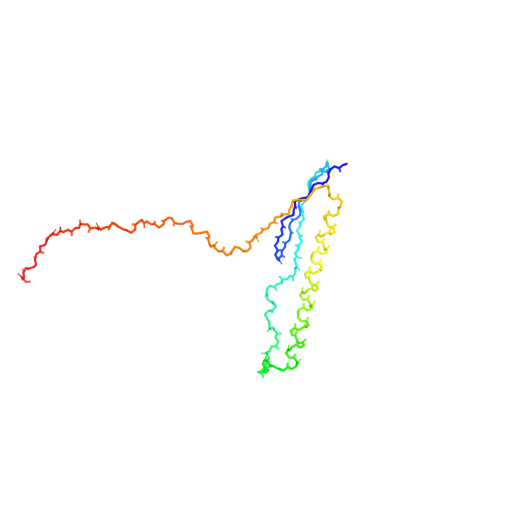ATOM 701 C C . ILE A 1 87 ? -10.820 -1.604 -3.906 1.00 94.00 87 ILE A C 1
ATOM 703 O O . ILE A 1 87 ? -11.815 -2.111 -4.420 1.00 94.00 87 ILE A O 1
ATOM 707 N N . PHE A 1 88 ? -10.201 -0.550 -4.430 1.00 92.19 88 PHE A N 1
ATOM 708 C CA . PHE A 1 88 ? -10.609 0.118 -5.662 1.00 92.19 88 PHE A CA 1
ATOM 709 C C . PHE A 1 88 ? -9.398 0.731 -6.373 1.00 92.19 88 PHE A C 1
ATOM 711 O O . PHE A 1 88 ? -8.308 0.823 -5.817 1.00 92.19 88 PHE A O 1
ATOM 718 N N . GLY A 1 89 ? -9.562 1.125 -7.630 1.00 89.19 89 GLY A N 1
ATOM 719 C CA . GLY A 1 89 ? -8.462 1.645 -8.432 1.00 89.19 89 GLY A CA 1
ATOM 720 C C . GLY A 1 89 ? -8.903 1.981 -9.851 1.00 89.19 89 GLY A C 1
ATOM 721 O O . GLY A 1 89 ? -9.982 1.556 -10.278 1.00 89.19 89 GLY A O 1
ATOM 722 N N . PRO A 1 90 ? -8.102 2.747 -10.602 1.00 85.81 90 PRO A N 1
ATOM 723 C CA . PRO A 1 90 ? -8.387 3.030 -11.995 1.00 85.81 90 PRO A CA 1
ATOM 724 C C . PRO A 1 90 ? -8.289 1.726 -12.792 1.00 85.81 90 PRO A C 1
ATOM 726 O O . PRO A 1 90 ? -7.203 1.200 -13.040 1.00 85.81 90 PRO A O 1
ATOM 729 N N . ARG A 1 91 ? -9.434 1.195 -13.228 1.00 59.56 91 ARG A N 1
ATOM 730 C CA . ARG A 1 91 ? -9.455 0.161 -14.264 1.00 59.56 91 ARG A CA 1
ATOM 731 C C . ARG A 1 91 ? -8.925 0.817 -15.535 1.00 59.56 91 ARG A C 1
ATOM 733 O O . ARG A 1 91 ? -9.476 1.823 -15.973 1.00 59.56 91 ARG A O 1
ATOM 740 N N . ARG A 1 92 ? -7.845 0.280 -16.111 1.00 52.91 92 ARG A N 1
ATOM 741 C CA . ARG A 1 92 ? -7.365 0.671 -17.445 1.00 52.91 92 ARG A CA 1
ATOM 742 C C . ARG A 1 92 ? -8.497 0.365 -18.433 1.00 52.91 92 ARG A C 1
ATOM 744 O O . ARG A 1 92 ? -8.641 -0.766 -18.879 1.00 52.91 92 ARG A O 1
ATOM 751 N N . GLY A 1 93 ? -9.354 1.350 -18.669 1.00 49.81 93 GLY A N 1
ATOM 752 C CA . GLY A 1 93 ? -10.444 1.271 -19.622 1.00 49.81 93 GLY A CA 1
ATOM 753 C C . GLY A 1 93 ? -9.882 1.362 -21.029 1.00 49.81 93 GLY A C 1
ATOM 754 O O . GLY A 1 93 ? -9.294 2.371 -21.408 1.00 49.81 93 GLY A O 1
ATOM 755 N N . GLU A 1 94 ? -10.067 0.298 -21.795 1.00 55.06 94 GLU A N 1
ATOM 756 C CA . GLU A 1 94 ? -10.466 0.452 -23.187 1.00 55.06 94 GLU A CA 1
ATOM 757 C C . GLU A 1 94 ? -11.809 1.209 -23.193 1.00 55.06 94 GLU A C 1
ATOM 759 O O . GLU A 1 94 ? -12.715 0.852 -22.438 1.00 55.06 94 GLU A O 1
ATOM 764 N N . GLY A 1 95 ? -11.915 2.267 -24.002 1.00 44.03 95 GLY A N 1
ATOM 765 C CA . GLY A 1 95 ? -13.141 3.051 -24.200 1.00 44.03 95 GLY A CA 1
ATOM 766 C C . GLY A 1 95 ? -13.105 4.427 -23.535 1.00 44.03 95 GLY A C 1
ATOM 767 O O . GLY A 1 95 ? -13.269 4.554 -22.325 1.00 44.03 95 GLY A O 1
ATOM 768 N N . GLY A 1 96 ? -12.875 5.464 -24.343 1.00 43.03 96 GLY A N 1
ATOM 769 C CA . GLY A 1 96 ? -12.911 6.855 -23.911 1.00 43.03 96 GLY A CA 1
ATOM 770 C C . GLY A 1 96 ? -14.283 7.265 -23.379 1.00 43.03 96 GLY A C 1
ATOM 771 O O . GLY A 1 96 ? -15.320 6.815 -23.858 1.00 43.03 96 GLY A O 1
ATOM 772 N N . VAL A 1 97 ? -14.276 8.168 -22.404 1.00 52.91 97 VAL A N 1
ATOM 773 C CA . VAL A 1 97 ? -15.433 9.013 -22.111 1.00 52.91 97 VAL A CA 1
ATOM 774 C C . VAL A 1 97 ? -15.588 10.007 -23.266 1.00 52.91 97 VAL A C 1
ATOM 776 O O . VAL A 1 97 ? -15.040 11.103 -23.238 1.00 52.91 97 VAL A O 1
ATOM 779 N N . GLU A 1 98 ? -16.276 9.599 -24.334 1.00 53.25 98 GLU A N 1
ATOM 780 C CA . GLU A 1 98 ? -16.800 10.530 -25.338 1.00 53.25 98 GLU A CA 1
ATOM 781 C C . GLU A 1 98 ? -18.103 11.116 -24.784 1.00 53.25 98 GLU A C 1
ATOM 783 O O . GLU A 1 98 ? -19.200 10.673 -25.108 1.00 53.25 98 GLU A O 1
ATOM 788 N N . GLU A 1 99 ? -17.985 12.102 -23.895 1.00 54.22 99 GLU A N 1
ATOM 789 C CA . GLU A 1 99 ? -19.112 12.957 -23.525 1.00 54.22 99 GLU A CA 1
ATOM 790 C C . GLU A 1 99 ? -19.064 14.211 -24.404 1.00 54.22 99 GLU A C 1
ATOM 792 O O . GLU A 1 99 ? -18.702 15.313 -24.004 1.00 54.22 99 GLU A O 1
ATOM 797 N N . THR A 1 100 ? -19.359 14.027 -25.686 1.00 52.88 100 THR A N 1
ATOM 798 C CA . THR A 1 100 ? -19.808 15.124 -26.539 1.00 52.88 100 THR A CA 1
ATOM 799 C C . THR A 1 100 ? -20.933 14.570 -27.398 1.00 52.88 100 THR A C 1
ATOM 801 O O . THR A 1 100 ? -20.678 13.710 -28.241 1.00 52.88 100 THR A O 1
ATOM 804 N N . PRO A 1 101 ? -22.191 14.996 -27.193 1.00 54.81 101 PRO A N 1
ATOM 805 C CA . PRO A 1 101 ? -23.269 14.561 -28.061 1.00 54.81 101 PRO A CA 1
ATOM 806 C C . PRO A 1 101 ? -22.965 15.083 -29.467 1.00 54.81 101 PRO A C 1
ATOM 808 O O . PRO A 1 101 ? -22.944 16.292 -29.704 1.00 54.81 101 PRO A O 1
ATOM 811 N N . ARG A 1 102 ? -22.687 14.173 -30.407 1.00 59.84 102 ARG A N 1
ATOM 812 C CA . ARG A 1 102 ? -22.602 14.537 -31.821 1.00 59.84 102 ARG A CA 1
ATOM 813 C C . ARG A 1 102 ? -23.957 15.120 -32.233 1.00 59.84 102 ARG A C 1
ATOM 815 O O . ARG A 1 102 ? -24.978 14.471 -31.986 1.00 59.84 102 ARG A O 1
ATOM 822 N N . PRO A 1 103 ? -24.009 16.325 -32.827 1.00 56.62 103 PRO A N 1
ATOM 823 C CA . PRO A 1 103 ? -25.265 16.831 -33.352 1.00 56.62 103 PRO A CA 1
ATOM 824 C C . PRO A 1 103 ? -25.750 15.882 -34.459 1.00 56.62 103 PRO A C 1
ATOM 826 O O . PRO A 1 103 ? -24.920 15.329 -35.188 1.00 56.62 103 PRO A O 1
ATOM 829 N N . PRO A 1 104 ? -27.068 15.665 -34.595 1.00 54.84 104 PRO A N 1
ATOM 830 C CA . PRO A 1 104 ? -27.593 14.779 -35.621 1.00 54.84 104 PRO A CA 1
ATOM 831 C C . PRO A 1 104 ? -27.194 15.286 -37.012 1.00 54.84 104 PRO A C 1
ATOM 833 O O . PRO A 1 104 ? -27.424 16.449 -37.358 1.00 54.84 104 PRO A O 1
ATOM 836 N N . GLU A 1 105 ? -26.595 14.405 -37.816 1.00 52.72 105 GLU A N 1
ATOM 837 C CA . GLU A 1 105 ? -26.348 14.648 -39.236 1.00 52.72 105 GLU A CA 1
ATOM 838 C C . GLU A 1 105 ? -27.695 14.863 -39.933 1.00 52.72 105 GLU A C 1
ATOM 840 O O . GLU A 1 105 ? -28.484 13.934 -40.094 1.00 52.72 105 GLU A O 1
ATOM 845 N N . GLY A 1 106 ? -28.001 16.107 -40.312 1.00 55.34 106 GLY A N 1
ATOM 846 C CA . GLY A 1 106 ? -29.277 16.376 -40.975 1.00 55.34 106 GLY A CA 1
ATOM 847 C C . GLY A 1 106 ? -29.762 17.815 -41.078 1.00 55.34 106 GLY A C 1
ATOM 848 O O . GLY A 1 106 ? -30.836 18.020 -41.639 1.00 55.34 106 GLY A O 1
ATOM 849 N N . VAL A 1 107 ? -29.023 18.835 -40.626 1.00 51.00 107 VAL A N 1
ATOM 850 C CA . VAL A 1 107 ? -29.417 20.227 -40.913 1.00 51.00 107 VAL A CA 1
ATOM 851 C C . VAL A 1 107 ? -28.970 20.595 -42.328 1.00 51.00 107 VAL A C 1
ATOM 853 O O . VAL A 1 107 ? -27.941 21.232 -42.549 1.00 51.00 107 VAL A O 1
ATOM 856 N N . ARG A 1 108 ? -29.765 20.183 -43.322 1.00 46.84 108 ARG A N 1
ATOM 857 C CA . ARG A 1 108 ? -29.719 20.782 -44.659 1.00 46.84 108 ARG A CA 1
ATOM 858 C C . ARG A 1 108 ? -30.109 22.253 -44.517 1.00 46.84 108 ARG A C 1
ATOM 860 O O . ARG A 1 108 ? -31.281 22.571 -44.331 1.00 46.84 108 ARG A O 1
ATOM 867 N N . SER A 1 109 ? -29.130 23.153 -44.600 1.00 47.16 109 SER A N 1
ATOM 868 C CA . SER A 1 109 ? -29.397 24.584 -44.742 1.00 47.16 109 SER A CA 1
ATOM 869 C C . SER A 1 109 ? -30.073 24.816 -46.092 1.00 47.16 109 SER A C 1
ATOM 871 O O . SER A 1 109 ? -29.437 24.812 -47.145 1.00 47.16 109 SER A O 1
ATOM 873 N N . ASN A 1 110 ? -31.393 24.967 -46.059 1.00 48.72 110 ASN A N 1
ATOM 874 C CA . ASN A 1 110 ? -32.178 25.395 -47.199 1.00 48.72 110 ASN A CA 1
ATOM 875 C C . ASN A 1 110 ? -32.014 26.915 -47.346 1.00 48.72 110 ASN A C 1
ATOM 877 O O . ASN A 1 110 ? -32.727 27.689 -46.712 1.00 48.72 110 ASN A O 1
ATOM 881 N N . ARG A 1 111 ? -31.056 27.354 -48.165 1.00 42.03 111 ARG A N 1
ATOM 882 C CA . ARG A 1 111 ? -31.067 28.706 -48.742 1.00 42.03 111 ARG A CA 1
ATOM 883 C C . ARG A 1 111 ? -30.963 28.604 -50.253 1.00 42.03 111 ARG A C 1
ATOM 885 O O . ARG A 1 111 ? -29.892 28.701 -50.842 1.00 42.03 111 ARG A O 1
ATOM 892 N N . GLY A 1 112 ? -32.118 28.368 -50.864 1.00 39.53 112 GLY A N 1
ATOM 893 C CA . GLY A 1 112 ? -32.324 28.623 -52.277 1.00 39.53 112 GLY A CA 1
ATOM 894 C C . GLY A 1 112 ? -32.452 30.122 -52.555 1.00 39.53 112 GLY A C 1
ATOM 895 O O . GLY A 1 112 ? -33.104 30.833 -51.798 1.00 39.53 112 GLY A O 1
ATOM 896 N N . HIS A 1 113 ? -31.901 30.513 -53.713 1.00 39.19 113 HIS A N 1
ATOM 897 C CA . HIS A 1 113 ? -32.282 31.658 -54.560 1.00 39.19 113 HIS A CA 1
ATOM 898 C C . HIS A 1 113 ? -31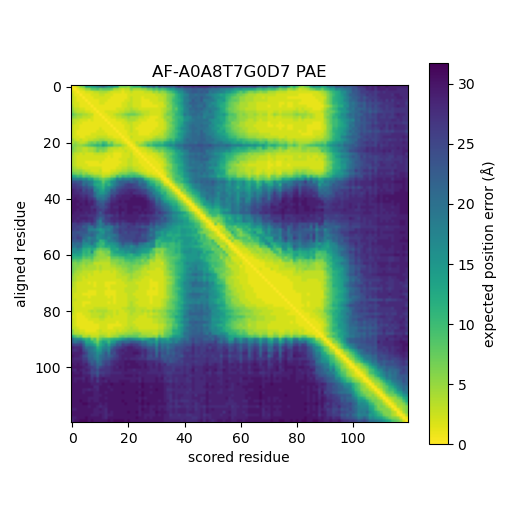.923 33.061 -54.036 1.00 39.19 113 HIS A C 1
ATOM 900 O O . HIS A 1 113 ? -32.156 33.381 -52.886 1.00 39.19 113 HIS A O 1
ATOM 906 N N . ARG A 1 114 ? -31.392 34.008 -54.821 1.00 38.25 114 ARG A N 1
ATOM 907 C CA . ARG A 1 114 ? -31.146 34.224 -56.270 1.00 38.25 114 ARG A CA 1
ATOM 908 C C . ARG A 1 114 ? -30.134 35.421 -56.293 1.00 38.25 114 ARG A C 1
ATOM 910 O O . ARG A 1 114 ? -30.051 36.122 -55.295 1.00 38.25 114 ARG A O 1
ATOM 917 N N . ILE A 1 115 ? -29.285 35.718 -57.278 1.00 45.59 115 ILE A N 1
ATOM 918 C CA . ILE A 1 115 ? -29.550 36.393 -58.564 1.00 45.59 115 ILE A CA 1
ATOM 919 C C . ILE A 1 115 ? -28.205 36.485 -59.320 1.00 45.59 115 ILE A C 1
ATOM 921 O O . ILE A 1 115 ? -27.132 36.558 -58.729 1.00 45.59 115 ILE A O 1
ATOM 925 N N . ARG A 1 116 ? -28.325 36.427 -60.647 1.00 43.22 116 ARG A N 1
ATOM 926 C CA . ARG A 1 116 ? -27.303 36.453 -61.696 1.00 43.22 116 ARG A CA 1
ATOM 927 C C . ARG A 1 116 ? -26.433 37.721 -61.673 1.00 43.22 116 ARG A C 1
ATOM 929 O O . ARG A 1 116 ? -26.931 38.785 -61.329 1.00 43.22 116 ARG A O 1
ATOM 936 N N . ARG A 1 117 ? -25.193 37.614 -62.166 1.00 43.31 117 ARG A N 1
ATOM 937 C CA . ARG A 1 117 ? -24.495 38.746 -62.806 1.00 43.31 117 ARG A CA 1
ATOM 938 C C . ARG A 1 117 ? -25.013 38.906 -64.242 1.00 43.31 117 ARG A C 1
ATOM 940 O O . ARG A 1 117 ? -25.344 37.892 -64.865 1.00 43.31 117 ARG A O 1
ATOM 947 N N . PR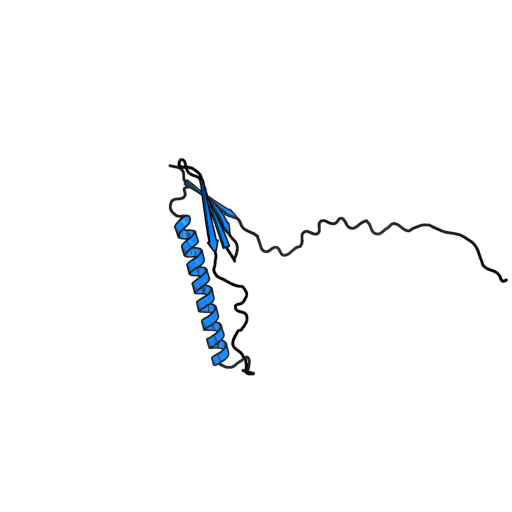O A 1 118 ? -25.109 40.144 -64.735 1.00 46.47 118 PRO A N 1
ATOM 948 C CA . PRO A 1 118 ? -24.307 40.481 -65.909 1.00 46.47 118 PRO A CA 1
ATOM 949 C C . PRO A 1 118 ? -23.636 41.863 -65.790 1.00 46.47 118 PRO A C 1
ATOM 951 O O . PRO A 1 118 ? -24.233 42.788 -65.255 1.00 46.47 118 PRO A O 1
ATOM 954 N N . ASP A 1 119 ? -22.383 41.897 -66.244 1.00 47.69 119 ASP A N 1
ATOM 955 C CA . ASP A 1 119 ? -21.592 42.975 -66.862 1.00 47.69 119 ASP A CA 1
ATOM 956 C C . ASP A 1 119 ? -21.831 44.453 -66.483 1.00 47.69 119 ASP A C 1
ATOM 958 O O . ASP A 1 119 ? -22.877 45.017 -66.787 1.00 47.69 119 ASP A O 1
ATOM 962 N N . ASP A 1 120 ? -20.772 45.060 -65.926 1.00 41.78 120 ASP A N 1
ATOM 963 C CA . ASP A 1 120 ? -20.226 46.400 -66.228 1.00 41.78 120 ASP A CA 1
ATOM 964 C C . ASP A 1 120 ? -18.704 46.375 -65.966 1.00 41.78 120 ASP A C 1
ATOM 966 O O . ASP A 1 120 ? -18.290 45.739 -64.960 1.00 41.78 120 ASP A O 1
#

Solvent-accessible surface area (backbone atoms only — not comparable to full-atom values): 7839 Å² total; per-residue (Å²): 135,69,30,39,33,42,36,41,40,58,86,49,41,33,39,39,39,40,41,38,94,92,46,75,50,77,49,76,48,70,35,82,59,63,88,75,77,60,76,88,78,68,98,59,98,70,62,98,82,41,74,70,50,57,55,50,51,56,50,51,52,50,52,52,52,49,40,52,51,50,37,54,52,53,54,53,62,73,55,59,86,48,79,44,75,48,80,50,56,79,72,89,66,85,74,80,89,78,88,63,87,75,77,78,92,74,83,75,82,85,78,78,88,86,83,82,86,82,91,132